Protein AF-C4KAV2-F1 (afdb_monomer)

pLDDT: mean 84.42, std 12.77, range [49.34, 97.12]

Nearest PDB structures (foldseek):
  6jqy-assembly1_A  TM=9.231E-01  e=1.280E-03  Mycobacterium tuberculosis CDC1551
  3hs2-assembly4_H  TM=7.425E-01  e=5.715E-03  Punavirus P1
  4zm2-assembly1_B  TM=7.558E-01  e=8.595E-03  Punavirus P1
  3k33-assembly1_C-2  TM=6.780E-01  e=1.697E-02  Punavirus P1
  2odk-assembly2_D  TM=7.435E-01  e=3.350E-02  Nitrosomonas europaea

Structure (mmCIF, N/CA/C/O backbone):
data_AF-C4KAV2-F1
#
_entry.id   AF-C4KAV2-F1
#
loop_
_atom_site.group_PDB
_atom_site.id
_atom_site.type_symbol
_atom_site.label_atom_id
_atom_site.label_alt_id
_atom_site.label_comp_id
_atom_site.label_asym_id
_atom_site.label_entity_id
_atom_site.label_seq_id
_atom_site.pdbx_PDB_ins_code
_atom_site.Cartn_x
_atom_site.Cartn_y
_atom_site.Cartn_z
_atom_site.occupancy
_atom_site.B_iso_or_equiv
_atom_site.auth_seq_id
_atom_site.auth_comp_id
_atom_site.auth_asym_id
_atom_site.auth_atom_id
_atom_site.pdbx_PDB_model_num
ATOM 1 N N . MET A 1 1 ? -13.419 -3.986 2.937 1.00 60.72 1 MET A N 1
ATOM 2 C CA . MET A 1 1 ? -12.573 -2.876 3.423 1.00 60.72 1 MET A CA 1
ATOM 3 C C . MET A 1 1 ? -13.150 -2.429 4.750 1.00 60.72 1 MET A C 1
ATOM 5 O O . MET A 1 1 ? -14.290 -1.981 4.764 1.00 60.72 1 MET A O 1
ATOM 9 N N . HIS A 1 2 ? -12.428 -2.648 5.847 1.00 82.56 2 HIS A N 1
ATOM 10 C CA . HIS A 1 2 ? -12.887 -2.297 7.189 1.00 82.56 2 HIS A CA 1
ATOM 11 C C . HIS A 1 2 ? -12.260 -0.960 7.604 1.00 82.56 2 HIS A C 1
ATOM 13 O O . HIS A 1 2 ? -11.058 -0.762 7.428 1.00 82.56 2 HIS A O 1
ATOM 19 N N . THR A 1 3 ? -13.069 -0.022 8.094 1.00 92.00 3 THR A N 1
ATOM 20 C CA . THR A 1 3 ? -12.624 1.321 8.497 1.00 92.00 3 THR A CA 1
ATOM 21 C C . THR A 1 3 ? -12.891 1.543 9.973 1.00 92.00 3 THR A C 1
ATOM 23 O O . THR A 1 3 ? -13.995 1.264 10.433 1.00 92.00 3 THR A O 1
ATOM 26 N N . ILE A 1 4 ? -11.915 2.087 10.694 1.00 94.00 4 ILE A N 1
ATOM 27 C CA . ILE A 1 4 ? -11.979 2.234 12.155 1.00 94.00 4 ILE A CA 1
ATOM 28 C C . ILE A 1 4 ? -11.373 3.582 12.547 1.00 94.00 4 ILE A C 1
ATOM 30 O O . ILE A 1 4 ? -10.448 4.069 11.895 1.00 94.00 4 ILE A O 1
ATOM 34 N N . SER A 1 5 ? -11.870 4.204 13.615 1.00 96.12 5 SER A N 1
ATOM 35 C CA . SER A 1 5 ? -11.279 5.450 14.107 1.00 96.12 5 SER A CA 1
ATOM 36 C C . SER A 1 5 ? -9.893 5.241 14.735 1.00 96.12 5 SER A C 1
ATOM 38 O O . SER A 1 5 ? -9.596 4.206 15.328 1.00 96.12 5 SER A O 1
ATOM 40 N N . ALA A 1 6 ? -9.040 6.264 14.701 1.00 94.44 6 ALA A N 1
ATOM 41 C CA . ALA A 1 6 ? -7.736 6.234 15.366 1.00 94.44 6 ALA A CA 1
ATOM 42 C C . ALA A 1 6 ? -7.850 5.923 16.873 1.00 94.44 6 ALA A C 1
ATOM 44 O O . ALA A 1 6 ? -7.001 5.235 17.439 1.00 94.44 6 ALA A O 1
ATOM 45 N N . ALA A 1 7 ? -8.929 6.381 17.516 1.00 94.88 7 ALA A N 1
ATOM 46 C CA . ALA A 1 7 ? -9.192 6.112 18.926 1.00 94.88 7 ALA A CA 1
ATOM 47 C C . ALA A 1 7 ? -9.519 4.632 19.189 1.00 94.88 7 ALA A C 1
ATOM 49 O O . ALA A 1 7 ? -9.037 4.063 20.166 1.00 94.88 7 ALA A O 1
ATOM 50 N N . GLU A 1 8 ? -10.316 3.996 18.327 1.00 93.12 8 GLU A N 1
ATOM 51 C CA . GLU A 1 8 ? -10.600 2.559 18.423 1.00 93.12 8 GLU A CA 1
ATOM 52 C C . GLU A 1 8 ? -9.361 1.720 18.113 1.00 93.12 8 GLU A C 1
ATOM 54 O O . GLU A 1 8 ? -9.077 0.771 18.843 1.00 93.12 8 G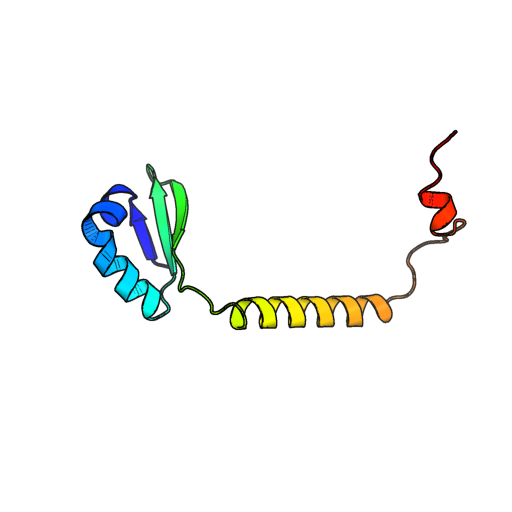LU A O 1
ATOM 59 N N . ALA A 1 9 ? -8.574 2.123 17.111 1.00 93.12 9 ALA A N 1
AT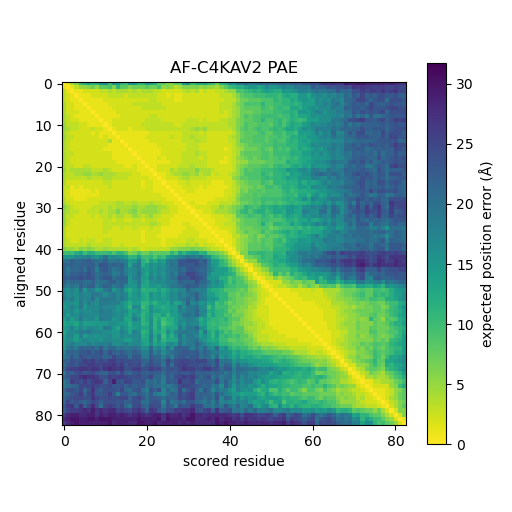OM 60 C CA . ALA A 1 9 ? -7.331 1.444 16.755 1.00 93.12 9 ALA A CA 1
ATOM 61 C C . ALA A 1 9 ? -6.360 1.395 17.931 1.00 93.12 9 ALA A C 1
ATOM 63 O O . ALA A 1 9 ? -5.790 0.344 18.207 1.00 93.12 9 ALA A O 1
ATOM 64 N N . ASN A 1 10 ? -6.230 2.496 18.672 1.00 94.38 10 ASN A N 1
ATOM 65 C CA . ASN A 1 10 ? -5.374 2.542 19.851 1.00 94.38 10 ASN A CA 1
ATOM 66 C C . ASN A 1 10 ? -5.914 1.676 21.005 1.00 94.38 10 ASN A C 1
ATOM 68 O O . ASN A 1 10 ? -5.147 1.012 21.695 1.00 94.38 10 ASN A O 1
ATOM 72 N N . ARG A 1 11 ? -7.241 1.638 21.206 1.00 96.06 11 ARG A N 1
ATOM 73 C CA . ARG A 1 11 ? -7.867 0.841 22.278 1.00 96.06 11 ARG A CA 1
ATOM 74 C C . ARG A 1 11 ? -7.809 -0.667 22.034 1.00 96.06 11 ARG A C 1
ATOM 76 O O . ARG A 1 11 ? -7.755 -1.428 22.993 1.00 96.06 11 ARG A O 1
ATOM 83 N N . GLN A 1 12 ? -7.855 -1.104 20.777 1.00 94.44 12 GLN A N 1
ATOM 84 C CA . GLN A 1 12 ? -7.955 -2.522 20.409 1.00 94.44 12 GLN A CA 1
ATOM 85 C C . GLN A 1 12 ? -6.784 -2.998 19.541 1.00 94.44 12 GLN A C 1
ATOM 87 O O . GLN A 1 12 ? -6.911 -3.986 18.814 1.00 94.44 12 GLN A O 1
ATOM 92 N N . PHE A 1 13 ? -5.629 -2.336 19.646 1.00 94.00 13 PHE A N 1
ATOM 93 C CA . PHE A 1 13 ? -4.502 -2.522 18.732 1.00 94.00 13 PHE A CA 1
ATOM 94 C C . PHE A 1 13 ? -4.065 -3.986 18.587 1.00 94.00 13 PHE A C 1
ATOM 96 O O . PHE A 1 13 ? -3.952 -4.497 17.477 1.00 94.00 13 PHE A O 1
ATOM 103 N N . SER A 1 14 ? -3.909 -4.717 19.694 1.00 94.62 14 SER A N 1
ATOM 104 C CA . SER A 1 14 ? -3.499 -6.129 19.648 1.00 94.62 14 SER A CA 1
ATOM 105 C C . SER A 1 14 ? -4.533 -7.045 18.985 1.00 94.62 14 SER A C 1
ATOM 107 O O . SER A 1 14 ? -4.163 -8.045 18.375 1.00 94.62 14 SER A O 1
ATOM 109 N N . SER A 1 15 ? -5.828 -6.736 19.106 1.00 93.75 15 SER A N 1
ATOM 110 C CA . SER A 1 15 ? -6.881 -7.501 18.426 1.00 93.75 15 SER A CA 1
ATOM 111 C C . SER A 1 15 ? -6.897 -7.203 16.933 1.00 93.75 15 SER A C 1
ATOM 113 O O . SER A 1 15 ? -7.032 -8.118 16.126 1.00 93.75 15 SER A O 1
ATOM 115 N N . LEU A 1 16 ? -6.693 -5.933 16.584 1.00 93.94 16 LEU A N 1
ATOM 116 C CA . LEU A 1 16 ? -6.589 -5.469 15.210 1.00 93.94 16 LEU A CA 1
ATOM 117 C C . LEU A 1 16 ? -5.415 -6.147 14.496 1.00 93.94 16 LEU A C 1
ATOM 119 O O . LEU A 1 16 ? -5.584 -6.677 13.404 1.00 93.94 16 LEU A O 1
ATOM 123 N N . LEU A 1 17 ? -4.247 -6.239 15.141 1.00 93.50 17 LEU A N 1
ATOM 124 C CA . LEU A 1 17 ? -3.097 -6.947 14.571 1.00 93.50 17 LEU A CA 1
ATOM 125 C C . LEU A 1 17 ? -3.360 -8.440 14.331 1.00 93.50 17 LEU A C 1
ATOM 127 O O . LEU A 1 17 ? -2.855 -8.984 13.353 1.00 93.50 17 LEU A O 1
ATOM 131 N N . ARG A 1 18 ? -4.172 -9.106 15.166 1.00 93.06 18 ARG A N 1
ATOM 132 C CA . ARG A 1 18 ? -4.570 -10.505 14.918 1.00 93.06 18 ARG A CA 1
ATOM 133 C C . ARG A 1 18 ? -5.433 -10.635 13.663 1.00 93.06 18 ARG A C 1
ATOM 135 O O . ARG A 1 18 ? -5.189 -11.532 12.865 1.00 93.06 18 ARG A O 1
ATOM 142 N N . GLN A 1 19 ? -6.385 -9.730 13.460 1.00 90.38 19 GLN A N 1
ATOM 143 C CA . GLN A 1 19 ? -7.209 -9.700 12.243 1.00 90.38 19 GLN A CA 1
ATOM 144 C C . GLN A 1 19 ? -6.354 -9.418 11.004 1.00 90.38 19 GLN A C 1
ATOM 146 O O . GLN A 1 19 ? -6.423 -10.130 10.006 1.00 90.38 19 GLN A O 1
ATOM 151 N N . VAL A 1 20 ? -5.454 -8.441 11.108 1.00 91.94 20 VAL A N 1
ATOM 152 C CA . VAL A 1 20 ? -4.504 -8.111 10.045 1.00 91.94 20 VAL A CA 1
ATOM 153 C C . VAL A 1 20 ? -3.588 -9.294 9.726 1.00 91.94 20 VAL A C 1
ATOM 155 O O . VAL A 1 20 ? -3.366 -9.596 8.562 1.00 91.94 20 VAL A O 1
ATOM 158 N N . SER A 1 21 ? -3.111 -10.046 10.722 1.00 87.25 21 SER A N 1
ATOM 159 C CA . SER A 1 21 ? -2.309 -11.252 10.461 1.00 87.25 21 SER A CA 1
ATOM 160 C C . SER A 1 21 ? -3.074 -12.370 9.741 1.00 87.25 21 SER A C 1
ATOM 162 O O . SER A 1 21 ? -2.450 -13.236 9.142 1.00 87.25 21 SER A O 1
ATOM 164 N N . GLN A 1 22 ? -4.411 -12.345 9.759 1.00 88.94 22 GLN A N 1
ATOM 165 C CA . GLN A 1 22 ? -5.261 -13.291 9.026 1.00 88.94 22 GLN A CA 1
ATOM 166 C C . GLN A 1 22 ? -5.516 -12.859 7.572 1.00 88.94 22 GLN A C 1
ATOM 168 O O . GLN A 1 22 ? -6.259 -13.529 6.859 1.00 88.94 22 GLN A O 1
ATOM 173 N N 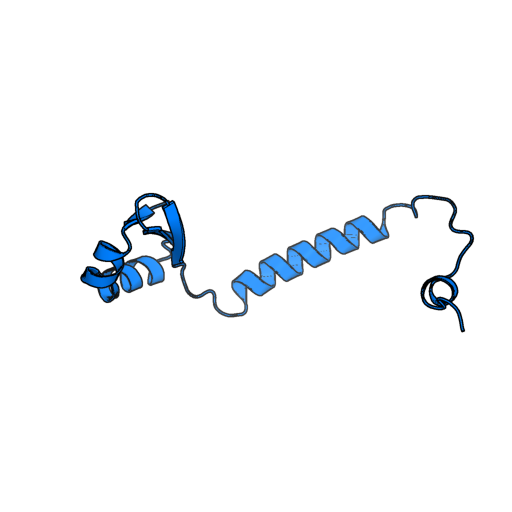. GLY A 1 23 ? -4.908 -11.757 7.121 1.00 85.81 23 GLY A N 1
ATOM 174 C CA . GLY A 1 23 ? -5.043 -11.253 5.755 1.00 85.81 23 GLY A CA 1
ATOM 175 C C . GLY A 1 23 ? -5.904 -9.995 5.630 1.00 85.81 23 GLY A C 1
ATOM 176 O O . GLY A 1 23 ? -6.055 -9.467 4.528 1.00 85.81 23 GLY A O 1
ATOM 177 N N . GLU A 1 24 ? -6.475 -9.484 6.724 1.00 86.62 24 GLU A N 1
ATOM 178 C CA . GLU A 1 24 ? -7.355 -8.320 6.652 1.00 86.62 24 GLU A CA 1
ATOM 179 C C . GLU A 1 24 ? -6.576 -7.010 6.460 1.00 86.62 24 GLU A C 1
ATOM 181 O O . GLU A 1 24 ? -5.523 -6.784 7.052 1.00 86.62 24 GLU A O 1
ATOM 186 N N . THR A 1 25 ? -7.120 -6.112 5.635 1.00 90.38 25 THR A N 1
ATOM 187 C CA . THR A 1 25 ? -6.602 -4.751 5.455 1.00 90.38 25 THR A CA 1
ATOM 188 C C . THR A 1 25 ? -7.599 -3.740 6.002 1.00 90.38 25 THR A C 1
ATOM 190 O O . THR A 1 25 ? -8.766 -3.708 5.594 1.00 90.38 25 THR A O 1
ATOM 193 N N . ILE A 1 26 ? -7.117 -2.897 6.911 1.00 92.75 26 ILE A N 1
ATOM 194 C CA . ILE A 1 26 ? -7.929 -2.000 7.726 1.00 92.75 26 ILE A CA 1
ATOM 195 C C . ILE A 1 26 ? -7.483 -0.555 7.504 1.00 92.75 26 ILE A C 1
ATOM 197 O O . ILE A 1 26 ? -6.304 -0.229 7.624 1.00 92.75 26 ILE A O 1
ATOM 201 N N . THR A 1 27 ? -8.428 0.336 7.219 1.00 95.00 27 THR A N 1
ATOM 202 C CA . THR A 1 27 ? -8.169 1.770 7.059 1.00 95.00 27 THR A CA 1
ATOM 203 C C . THR A 1 27 ? -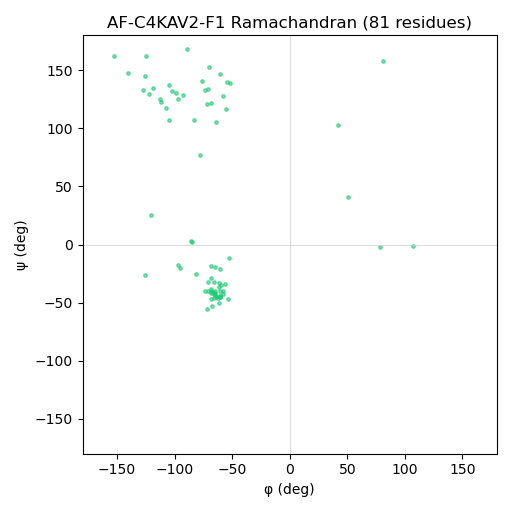8.479 2.510 8.356 1.00 95.00 27 THR A C 1
ATOM 205 O O . THR A 1 27 ? -9.585 2.442 8.889 1.00 95.00 27 THR A O 1
ATOM 208 N N . VAL A 1 28 ? -7.505 3.262 8.856 1.00 95.62 28 VAL A N 1
ATOM 209 C CA . VAL A 1 28 ? -7.645 4.079 10.061 1.00 95.62 28 VAL A CA 1
ATOM 210 C C . VAL A 1 28 ? -8.081 5.486 9.671 1.00 95.62 28 VAL A C 1
ATOM 212 O O . VAL A 1 28 ? -7.462 6.130 8.819 1.00 95.62 28 VAL A O 1
ATOM 215 N N . LEU A 1 29 ? -9.141 5.968 10.315 1.00 97.12 29 LEU A N 1
ATOM 216 C CA . LEU A 1 29 ? -9.703 7.298 10.125 1.00 97.12 29 LEU A CA 1
ATOM 217 C C . LEU A 1 29 ? -9.342 8.222 11.297 1.00 97.12 29 LEU A C 1
ATOM 219 O O . LEU A 1 29 ? -9.488 7.850 12.460 1.00 97.12 29 LEU A O 1
ATOM 223 N N . SER A 1 30 ? -8.972 9.466 11.012 1.00 94.75 30 SER A N 1
ATOM 224 C CA . SER A 1 30 ? -8.928 10.558 11.990 1.00 94.75 30 SER A CA 1
ATOM 225 C C . SER A 1 30 ? -10.018 11.559 11.646 1.00 94.75 30 SER A C 1
ATOM 227 O O . SER A 1 30 ? -10.050 12.068 10.527 1.00 94.75 30 SER A O 1
ATOM 229 N N . HIS A 1 31 ? -10.933 11.828 12.580 1.00 93.00 31 HIS A N 1
ATOM 230 C CA . HIS A 1 31 ? -12.051 12.758 12.361 1.00 93.00 31 HIS A CA 1
ATOM 231 C C . HIS A 1 31 ? -12.830 12.463 11.057 1.00 93.00 31 HIS A C 1
ATOM 233 O O . HIS A 1 31 ? -13.157 13.366 10.291 1.00 93.00 31 HIS A O 1
ATOM 239 N N . GLY A 1 32 ? -13.059 11.176 10.765 1.00 92.06 32 GLY A N 1
ATOM 240 C CA . GLY A 1 32 ? -13.754 10.713 9.555 1.00 92.06 32 GLY A CA 1
ATOM 241 C C . GLY A 1 32 ? -12.915 10.709 8.270 1.00 92.06 32 GLY A C 1
ATOM 242 O O . GLY A 1 32 ? -13.409 10.275 7.234 1.00 92.06 32 GLY A O 1
ATOM 243 N N . ARG A 1 33 ? -11.652 11.149 8.311 1.00 94.88 33 ARG A N 1
ATOM 244 C CA . ARG A 1 33 ? -10.753 11.174 7.148 1.00 94.88 33 ARG A CA 1
ATOM 245 C C . ARG A 1 33 ? -9.755 10.017 7.198 1.00 94.88 33 ARG A C 1
ATOM 247 O O . ARG A 1 33 ? -9.128 9.840 8.242 1.00 94.88 33 ARG A O 1
ATOM 254 N N . PRO A 1 34 ? -9.556 9.258 6.110 1.00 95.62 34 PRO A N 1
ATOM 255 C CA . PRO A 1 34 ? -8.509 8.241 6.041 1.00 95.62 34 PRO A CA 1
ATOM 256 C C . PRO A 1 34 ? -7.122 8.840 6.280 1.00 95.62 34 PRO A C 1
ATOM 258 O O . PRO A 1 34 ? -6.755 9.814 5.629 1.00 95.62 34 PRO A O 1
ATOM 261 N N . VAL A 1 35 ? -6.362 8.262 7.214 1.00 95.75 35 VAL A N 1
ATOM 262 C CA . VAL A 1 35 ? -5.002 8.722 7.559 1.00 95.75 35 VAL A CA 1
ATOM 263 C C . VAL A 1 35 ? -3.946 7.629 7.472 1.00 95.75 35 VAL A C 1
ATOM 265 O O . VAL A 1 35 ? -2.779 7.935 7.256 1.00 95.75 35 VAL A O 1
ATOM 268 N N . ALA A 1 36 ? -4.329 6.363 7.630 1.00 93.38 36 ALA A N 1
ATOM 269 C CA . ALA A 1 36 ? -3.405 5.242 7.536 1.00 93.38 36 ALA A CA 1
ATOM 270 C C . ALA A 1 36 ? -4.131 3.974 7.085 1.00 93.38 36 ALA A C 1
ATOM 272 O O . ALA A 1 36 ? -5.354 3.872 7.182 1.00 93.38 36 ALA A O 1
ATOM 273 N N . THR A 1 37 ? -3.363 2.997 6.614 1.00 92.75 37 THR A N 1
ATOM 274 C CA . THR A 1 37 ? -3.843 1.638 6.359 1.00 92.75 37 THR A CA 1
ATOM 275 C C . THR A 1 37 ? -2.915 0.666 7.068 1.00 92.75 37 THR A C 1
ATOM 277 O O . THR A 1 37 ? -1.697 0.802 6.980 1.00 92.75 37 THR A O 1
ATOM 280 N N . ILE A 1 38 ? -3.498 -0.286 7.789 1.00 91.81 38 ILE A N 1
ATOM 281 C CA . ILE A 1 38 ? -2.796 -1.396 8.423 1.00 91.81 38 ILE A CA 1
ATOM 282 C C . ILE A 1 38 ? -3.144 -2.635 7.604 1.00 91.81 38 ILE A C 1
ATOM 284 O O . ILE A 1 38 ? -4.313 -3.000 7.484 1.00 91.81 38 ILE A O 1
ATOM 288 N N . SER A 1 39 ? -2.134 -3.241 7.000 1.00 89.94 39 SER A N 1
ATOM 289 C CA . SER A 1 39 ? -2.259 -4.429 6.161 1.00 89.94 39 SER A CA 1
ATOM 290 C C . SER A 1 39 ? -1.339 -5.525 6.688 1.00 89.94 39 SER A C 1
ATOM 292 O O . SER A 1 39 ? -0.415 -5.217 7.453 1.00 89.94 39 SER A O 1
ATOM 294 N N . PRO A 1 40 ? -1.565 -6.793 6.300 1.00 89.62 40 PRO A N 1
ATOM 295 C CA . PRO A 1 40 ? -0.674 -7.876 6.680 1.00 89.62 40 PRO A CA 1
ATOM 296 C C . PRO A 1 40 ? 0.744 -7.505 6.262 1.00 89.62 40 PRO A C 1
ATOM 298 O O . PRO A 1 40 ? 0.946 -6.916 5.194 1.00 89.62 40 PRO A O 1
ATOM 301 N N . ALA A 1 41 ? 1.720 -7.815 7.113 1.00 83.38 41 ALA A N 1
ATOM 302 C CA . ALA A 1 41 ? 3.111 -7.674 6.729 1.00 83.38 41 ALA A CA 1
ATOM 303 C C . ALA A 1 41 ? 3.356 -8.658 5.589 1.00 83.38 41 ALA A C 1
ATOM 305 O O . ALA A 1 41 ? 3.390 -9.868 5.797 1.00 83.38 41 ALA A O 1
ATOM 306 N N . THR A 1 42 ? 3.459 -8.140 4.375 1.00 69.31 42 THR A N 1
ATOM 307 C CA . THR A 1 42 ? 3.839 -8.959 3.242 1.00 69.31 42 THR A CA 1
ATOM 308 C C . THR A 1 42 ? 5.294 -9.349 3.454 1.00 69.31 42 THR A C 1
ATOM 310 O O . THR A 1 42 ? 6.148 -8.469 3.608 1.00 69.31 42 THR A O 1
ATOM 313 N N . GLU A 1 43 ? 5.592 -10.649 3.510 1.00 60.38 43 GLU A N 1
ATOM 314 C CA . GLU A 1 43 ? 6.982 -11.092 3.457 1.00 60.38 43 GLU A CA 1
ATOM 315 C C . GLU A 1 43 ? 7.619 -10.430 2.232 1.00 60.38 43 GLU A C 1
ATOM 317 O O . GLU A 1 43 ? 6.973 -10.317 1.188 1.00 60.38 43 GLU A O 1
ATOM 322 N N . ALA A 1 44 ? 8.860 -9.948 2.348 1.00 53.03 44 ALA A N 1
ATOM 323 C CA . ALA A 1 44 ? 9.521 -9.123 1.328 1.00 53.03 44 ALA A CA 1
ATOM 324 C C . ALA A 1 44 ? 9.515 -9.733 -0.099 1.00 53.03 44 ALA A C 1
ATOM 326 O O . ALA A 1 44 ? 9.813 -9.043 -1.074 1.00 53.03 44 ALA A O 1
ATOM 327 N N . GLY A 1 45 ? 9.136 -11.008 -0.230 1.00 50.88 45 GLY A N 1
ATOM 328 C CA . GLY A 1 45 ? 8.803 -11.678 -1.475 1.00 50.88 45 GLY A CA 1
ATOM 329 C C . GLY A 1 45 ? 7.475 -11.249 -2.110 1.00 50.88 45 GLY A C 1
ATOM 330 O O . GLY A 1 45 ? 7.492 -10.881 -3.274 1.00 50.88 45 GLY A O 1
ATOM 331 N N . GLU A 1 46 ? 6.323 -11.299 -1.449 1.00 53.84 46 GLU A N 1
ATOM 332 C CA . GLU A 1 46 ? 5.016 -11.310 -2.145 1.00 53.84 46 GLU A CA 1
ATOM 333 C C . GLU A 1 46 ? 4.665 -9.979 -2.851 1.00 53.84 46 GLU A C 1
ATOM 335 O O . GLU A 1 46 ? 4.370 -9.980 -4.047 1.00 53.84 46 GLU A O 1
ATOM 340 N N . SER A 1 47 ? 4.827 -8.815 -2.202 1.00 56.19 47 SER A N 1
ATOM 341 C CA . SER A 1 47 ? 4.677 -7.509 -2.884 1.00 56.19 47 SER A CA 1
ATOM 342 C C . SER A 1 47 ? 5.794 -7.253 -3.902 1.00 56.19 47 SER A C 1
ATOM 344 O O . SER A 1 47 ? 5.611 -6.531 -4.888 1.00 56.19 47 SER A O 1
ATOM 346 N N . GLY A 1 48 ? 6.972 -7.833 -3.656 1.00 59.78 48 GLY A N 1
ATOM 347 C CA . GLY A 1 48 ? 8.116 -7.784 -4.557 1.00 59.78 48 GLY A CA 1
ATOM 348 C C . GLY A 1 48 ? 7.858 -8.557 -5.848 1.00 59.78 48 GLY A C 1
ATOM 349 O O . GLY A 1 48 ? 8.186 -8.053 -6.919 1.00 59.78 48 GLY A O 1
ATOM 350 N N . HIS A 1 49 ? 7.215 -9.724 -5.766 1.00 61.38 49 HIS A N 1
ATOM 351 C CA . HIS A 1 49 ? 6.864 -10.563 -6.910 1.00 61.38 49 HIS A CA 1
ATOM 352 C C . HIS A 1 49 ? 5.840 -9.869 -7.803 1.00 61.38 49 HIS A C 1
ATOM 354 O O . HIS A 1 49 ? 6.054 -9.799 -9.013 1.00 61.38 49 HIS A O 1
ATOM 360 N N . ASP A 1 50 ? 4.787 -9.276 -7.240 1.00 73.06 50 ASP A N 1
ATOM 361 C CA . ASP A 1 50 ? 3.802 -8.535 -8.036 1.00 73.06 50 ASP A CA 1
ATOM 362 C C . ASP A 1 50 ? 4.408 -7.295 -8.693 1.00 73.06 50 ASP A C 1
ATOM 364 O O . ASP A 1 50 ? 4.195 -7.045 -9.883 1.00 73.06 50 ASP A O 1
ATOM 368 N N . ARG A 1 51 ? 5.253 -6.552 -7.970 1.00 78.88 51 ARG A N 1
ATOM 369 C CA . ARG A 1 51 ? 5.968 -5.399 -8.530 1.00 78.88 51 ARG A CA 1
ATOM 370 C C . ARG A 1 51 ? 6.971 -5.808 -9.609 1.00 78.88 51 ARG A C 1
ATOM 372 O O . ARG A 1 51 ? 7.065 -5.137 -10.639 1.00 78.88 51 ARG A O 1
ATOM 379 N N . ALA A 1 52 ? 7.716 -6.888 -9.396 1.00 82.06 52 ALA A N 1
ATOM 380 C CA . ALA A 1 52 ? 8.678 -7.417 -10.357 1.00 82.06 52 ALA A CA 1
ATOM 381 C C . ALA A 1 52 ? 7.970 -7.916 -11.621 1.00 82.06 52 ALA A C 1
ATOM 383 O O . ALA A 1 52 ? 8.385 -7.568 -12.726 1.00 82.06 52 ALA A O 1
ATOM 384 N N . ASN A 1 53 ? 6.856 -8.634 -11.467 1.00 85.50 53 ASN A N 1
ATOM 385 C CA . ASN A 1 53 ? 6.022 -9.092 -12.574 1.00 85.50 53 ASN A CA 1
ATOM 386 C C . ASN A 1 53 ? 5.392 -7.922 -13.337 1.00 85.50 53 ASN A C 1
ATOM 388 O O . ASN A 1 53 ? 5.439 -7.898 -14.568 1.00 85.50 53 ASN A O 1
ATOM 392 N N . ALA A 1 54 ? 4.854 -6.920 -12.639 1.00 87.44 54 ALA A N 1
ATOM 393 C CA . ALA A 1 54 ? 4.320 -5.713 -13.267 1.00 87.44 54 ALA A CA 1
ATOM 394 C C . ALA A 1 54 ? 5.406 -4.962 -14.054 1.00 87.44 54 ALA A C 1
ATOM 396 O O . ALA A 1 54 ? 5.187 -4.580 -15.205 1.00 87.44 54 ALA A O 1
ATOM 397 N N . ARG A 1 55 ? 6.608 -4.817 -13.476 1.00 90.12 55 ARG A N 1
ATOM 398 C CA . ARG A 1 55 ? 7.763 -4.206 -14.147 1.00 90.12 55 ARG A CA 1
ATOM 399 C C . ARG A 1 55 ? 8.187 -5.002 -15.379 1.00 90.12 55 ARG A C 1
ATOM 401 O O . ARG A 1 55 ? 8.405 -4.405 -16.429 1.00 90.12 55 ARG A O 1
ATOM 408 N N . ALA A 1 56 ? 8.286 -6.324 -15.271 1.00 94.19 56 ALA A N 1
ATOM 409 C CA . ALA A 1 56 ? 8.647 -7.190 -16.389 1.00 94.19 56 ALA A CA 1
ATOM 410 C C . ALA A 1 56 ? 7.630 -7.078 -17.534 1.00 94.19 56 ALA A C 1
ATOM 412 O O . ALA A 1 56 ? 8.024 -6.894 -18.683 1.00 94.19 56 ALA A O 1
ATOM 413 N N . ARG A 1 57 ? 6.326 -7.095 -17.223 1.00 94.56 57 ARG A N 1
ATOM 414 C CA . ARG A 1 57 ? 5.248 -6.897 -18.209 1.00 94.56 57 ARG A CA 1
ATOM 415 C C . ARG A 1 57 ? 5.332 -5.530 -18.889 1.00 94.56 57 ARG A C 1
ATOM 417 O O . ARG A 1 57 ? 5.205 -5.455 -20.110 1.00 94.56 57 ARG A O 1
ATOM 424 N N . LEU A 1 58 ? 5.580 -4.465 -18.123 1.00 94.25 58 LEU A N 1
ATOM 425 C CA . LEU A 1 58 ? 5.737 -3.114 -18.663 1.00 94.25 58 LEU A CA 1
ATOM 426 C C . LEU A 1 58 ? 6.929 -3.027 -19.623 1.00 94.25 58 LEU A C 1
ATOM 428 O O . LEU A 1 58 ? 6.773 -2.557 -20.746 1.00 94.25 58 LEU A O 1
ATOM 432 N N . LEU A 1 59 ? 8.101 -3.512 -19.208 1.00 95.50 59 LEU A N 1
ATOM 433 C CA . LEU A 1 59 ? 9.307 -3.481 -20.039 1.00 95.50 59 LEU A CA 1
ATOM 434 C C . LEU A 1 59 ? 9.160 -4.353 -21.292 1.00 95.50 59 LEU A C 1
ATOM 436 O O . LEU A 1 59 ? 9.556 -3.933 -22.375 1.00 95.50 59 LEU A O 1
ATOM 440 N N . ALA A 1 60 ? 8.538 -5.529 -21.174 1.00 96.00 60 ALA A N 1
ATOM 441 C CA . ALA A 1 60 ? 8.268 -6.395 -22.318 1.00 96.00 60 ALA A CA 1
ATOM 442 C C . ALA A 1 60 ? 7.351 -5.723 -23.349 1.00 96.00 60 ALA A C 1
ATOM 444 O O . ALA A 1 60 ? 7.551 -5.903 -24.548 1.00 96.00 60 ALA A O 1
ATOM 445 N N . ARG A 1 61 ? 6.366 -4.935 -22.895 1.00 94.56 61 ARG A N 1
ATOM 446 C CA . ARG A 1 61 ? 5.535 -4.113 -23.780 1.00 94.56 61 ARG A CA 1
ATOM 447 C C . ARG A 1 61 ? 6.358 -2.998 -24.424 1.00 94.56 61 ARG A C 1
ATOM 449 O O . ARG A 1 61 ? 6.370 -2.905 -25.641 1.00 94.56 61 ARG A O 1
ATOM 456 N N . LEU A 1 62 ? 7.065 -2.191 -23.631 1.00 92.56 62 LEU A N 1
ATOM 457 C CA . LEU A 1 62 ? 7.829 -1.041 -24.133 1.00 92.56 62 LEU A CA 1
ATOM 458 C C . LEU A 1 62 ? 8.905 -1.434 -25.151 1.00 92.56 62 LEU A C 1
ATOM 460 O O . LEU A 1 62 ? 9.115 -0.704 -26.108 1.00 92.56 62 LEU A O 1
ATOM 464 N N . ASN A 1 63 ? 9.534 -2.600 -24.992 1.00 90.56 63 ASN A N 1
ATOM 465 C CA . ASN A 1 63 ? 10.513 -3.109 -25.956 1.00 90.56 63 ASN A CA 1
ATOM 466 C C . ASN A 1 63 ? 9.901 -3.500 -27.313 1.00 90.56 63 ASN A C 1
ATOM 468 O O . ASN A 1 6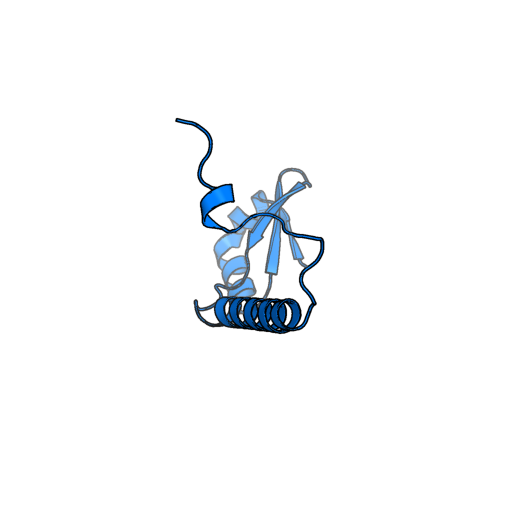3 ? 10.640 -3.654 -28.280 1.00 90.56 63 ASN A O 1
ATOM 472 N N . ARG A 1 64 ? 8.582 -3.715 -27.384 1.00 91.88 64 ARG A N 1
ATOM 473 C CA . ARG A 1 64 ? 7.866 -4.033 -28.632 1.00 91.88 64 ARG A CA 1
ATOM 474 C C . ARG A 1 64 ? 7.248 -2.805 -29.287 1.00 91.88 64 ARG A C 1
ATOM 476 O O . ARG A 1 64 ? 6.923 -2.864 -30.468 1.00 91.88 64 ARG A O 1
ATOM 483 N N . GLU A 1 65 ? 7.056 -1.730 -28.530 1.00 90.25 65 GLU A N 1
ATOM 484 C CA . GLU A 1 65 ? 6.534 -0.485 -29.075 1.00 90.25 65 GLU A CA 1
ATOM 485 C C . GLU A 1 65 ? 7.622 0.206 -29.910 1.00 90.25 65 GLU A C 1
ATOM 487 O O . GLU A 1 65 ? 8.763 0.335 -29.449 1.00 90.25 65 GLU A O 1
ATOM 492 N N . PRO A 1 66 ? 7.305 0.669 -31.130 1.00 84.94 66 PRO A N 1
ATOM 493 C CA . PRO A 1 66 ? 8.240 1.461 -31.908 1.00 84.94 66 PRO A CA 1
ATOM 494 C C . PRO A 1 66 ? 8.585 2.748 -31.154 1.00 84.94 66 PRO A C 1
ATOM 496 O O . PRO A 1 66 ? 7.763 3.329 -30.440 1.00 84.94 66 PRO A O 1
ATOM 499 N N . ALA A 1 67 ? 9.825 3.204 -31.316 1.00 80.56 67 ALA A N 1
ATOM 500 C CA . ALA A 1 67 ? 10.264 4.465 -30.745 1.00 80.56 67 ALA A CA 1
ATOM 501 C C . ALA A 1 67 ? 9.336 5.599 -31.211 1.00 80.56 67 ALA A C 1
ATOM 503 O O . ALA A 1 67 ? 9.252 5.893 -32.399 1.00 80.56 67 ALA A O 1
ATOM 504 N N . ALA A 1 68 ? 8.630 6.225 -30.268 1.00 78.31 68 ALA A N 1
ATOM 505 C CA . ALA A 1 68 ? 7.798 7.378 -30.577 1.00 78.31 68 ALA A CA 1
ATOM 506 C C . ALA A 1 68 ? 8.669 8.607 -30.895 1.00 78.31 68 ALA A C 1
ATOM 508 O O . ALA A 1 68 ? 9.595 8.916 -30.129 1.00 78.31 68 ALA A O 1
ATOM 509 N N . GLY A 1 69 ? 8.304 9.300 -31.980 1.00 77.00 69 GLY A N 1
ATOM 510 C CA . GLY A 1 69 ? 8.898 10.554 -32.451 1.00 77.00 69 GLY A CA 1
ATOM 511 C C . GLY A 1 69 ? 10.196 10.388 -33.248 1.00 77.00 69 GLY A C 1
ATOM 512 O O . GLY A 1 69 ? 10.911 9.398 -33.101 1.00 77.00 69 GLY A O 1
ATOM 513 N N . GLU A 1 70 ? 10.521 11.390 -34.066 1.00 75.19 70 GLU A N 1
ATOM 514 C CA . GLU A 1 70 ? 11.879 11.556 -34.587 1.00 75.19 70 GLU A CA 1
ATOM 515 C C . GLU A 1 70 ? 12.787 12.020 -33.446 1.00 75.19 70 GLU A C 1
ATOM 517 O O . GLU A 1 70 ? 12.542 13.043 -32.805 1.00 75.19 70 GLU A O 1
ATOM 522 N N . ARG A 1 71 ? 13.828 11.236 -33.162 1.00 77.12 71 ARG A N 1
ATOM 523 C CA . ARG A 1 71 ? 14.864 11.597 -32.193 1.00 77.12 71 ARG A CA 1
ATOM 524 C C . ARG A 1 71 ? 16.093 12.002 -32.982 1.00 77.12 71 ARG A C 1
ATOM 526 O O . ARG A 1 71 ? 16.747 11.152 -33.574 1.00 77.12 71 ARG A O 1
ATOM 533 N N . SER A 1 72 ? 16.377 13.297 -32.998 1.00 81.62 72 SER A N 1
ATOM 534 C CA . SER A 1 72 ? 17.596 13.858 -33.587 1.00 81.62 72 SER A CA 1
ATOM 535 C C . SER A 1 72 ? 18.783 13.850 -32.621 1.00 81.62 72 SER A C 1
ATOM 537 O O . SER A 1 72 ? 19.841 14.352 -32.978 1.00 81.62 72 SER A O 1
ATOM 539 N N . TRP A 1 73 ? 18.595 13.318 -31.410 1.00 81.12 73 TRP A N 1
ATOM 540 C CA . TRP A 1 73 ? 19.569 13.348 -30.327 1.00 81.12 73 TRP A CA 1
ATOM 541 C C . TRP A 1 73 ? 19.860 11.947 -29.787 1.00 81.12 73 TRP A C 1
ATOM 543 O O . TRP A 1 73 ? 18.972 11.088 -29.708 1.00 81.12 73 TRP A O 1
ATOM 553 N N . ASN A 1 74 ? 21.109 11.721 -29.391 1.00 78.94 74 ASN A N 1
ATOM 554 C CA . ASN A 1 74 ? 21.521 10.554 -28.622 1.00 78.94 74 ASN A CA 1
ATOM 555 C C . ASN A 1 74 ? 21.404 10.827 -27.107 1.00 78.94 74 ASN A C 1
ATOM 557 O O . ASN A 1 74 ? 21.148 11.947 -26.671 1.00 78.94 74 ASN A O 1
ATOM 561 N N . ARG A 1 75 ? 21.512 9.777 -26.283 1.00 80.50 75 ARG A N 1
ATOM 562 C CA . ARG A 1 75 ? 21.318 9.892 -24.827 1.00 80.50 75 ARG A CA 1
ATOM 563 C C . ARG A 1 75 ? 22.279 10.900 -24.194 1.00 80.50 75 ARG A C 1
ATOM 565 O O . ARG A 1 75 ? 21.856 11.612 -23.290 1.00 80.50 75 ARG A O 1
ATOM 572 N N . ASP A 1 76 ? 23.529 10.916 -24.636 1.00 80.75 76 ASP A N 1
ATOM 573 C CA . ASP A 1 76 ? 24.597 11.699 -24.018 1.00 80.75 76 ASP A CA 1
ATOM 574 C C . ASP A 1 76 ? 24.379 13.198 -24.290 1.00 80.75 76 ASP A C 1
ATOM 576 O O . ASP A 1 76 ? 24.411 14.004 -23.365 1.00 80.75 76 ASP A O 1
ATOM 580 N N . GLU A 1 77 ? 23.941 13.541 -25.506 1.00 81.31 77 GLU A N 1
ATOM 581 C CA . GLU A 1 77 ? 23.528 14.899 -25.906 1.00 81.31 77 GLU A CA 1
ATOM 582 C C . GLU A 1 77 ? 22.346 15.459 -25.089 1.00 81.31 77 GLU A C 1
ATOM 584 O O . GLU A 1 77 ? 22.146 16.669 -25.038 1.00 81.31 77 GLU A O 1
ATOM 589 N N . LEU A 1 78 ? 21.542 14.604 -24.442 1.00 78.50 78 LEU A N 1
ATOM 590 C CA . LEU A 1 78 ? 20.422 15.037 -23.597 1.00 78.50 78 LEU A CA 1
ATOM 591 C C . LEU A 1 78 ? 20.868 15.449 -22.181 1.00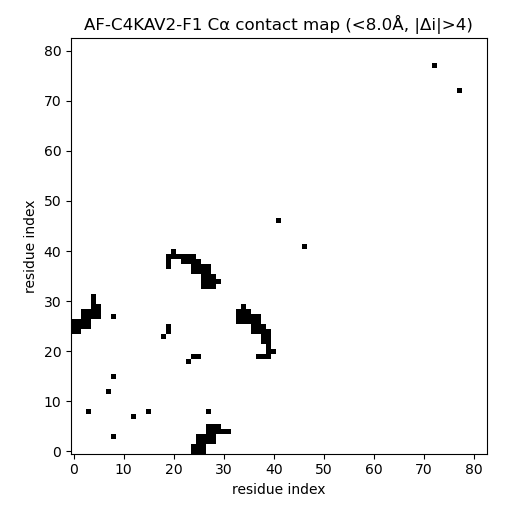 78.50 78 LEU A C 1
ATOM 593 O O . LEU A 1 78 ? 20.157 16.195 -21.501 1.00 78.50 78 LEU A O 1
ATOM 597 N N . TYR A 1 79 ? 22.002 14.920 -21.714 1.00 79.44 79 TYR A N 1
ATOM 598 C CA . TYR A 1 79 ? 22.527 15.172 -20.369 1.00 79.44 79 TYR A CA 1
ATOM 599 C C . TYR A 1 79 ? 23.583 16.276 -20.334 1.00 79.44 79 TYR A C 1
ATOM 601 O O . TYR A 1 79 ? 23.791 16.862 -19.270 1.00 79.44 79 TYR A O 1
ATOM 609 N N . ASP A 1 80 ? 24.158 16.621 -21.482 1.00 70.19 80 ASP A N 1
ATOM 610 C CA . ASP A 1 80 ? 25.022 17.786 -21.635 1.00 70.19 80 ASP A CA 1
ATOM 611 C C . ASP A 1 80 ? 24.172 19.064 -21.718 1.00 70.19 80 ASP A C 1
ATOM 613 O O . ASP A 1 80 ? 23.931 19.631 -22.781 1.00 70.19 80 ASP A O 1
ATOM 617 N N . ARG A 1 81 ? 23.676 19.528 -20.566 1.00 60.38 81 ARG A N 1
ATOM 618 C CA . ARG A 1 81 ? 23.271 20.930 -20.423 1.00 60.38 81 ARG A CA 1
ATOM 619 C C . ARG A 1 81 ? 24.507 21.760 -20.098 1.00 60.38 81 ARG A C 1
ATOM 621 O O . ARG A 1 81 ? 24.994 21.678 -18.976 1.00 60.38 81 ARG A O 1
ATOM 628 N N . ASP A 1 82 ? 24.943 22.529 -21.091 1.00 57.88 82 ASP A N 1
ATOM 629 C CA . ASP A 1 82 ? 25.700 23.785 -21.008 1.00 57.88 82 ASP A CA 1
ATOM 630 C C . ASP A 1 82 ? 26.839 23.853 -19.964 1.00 57.88 8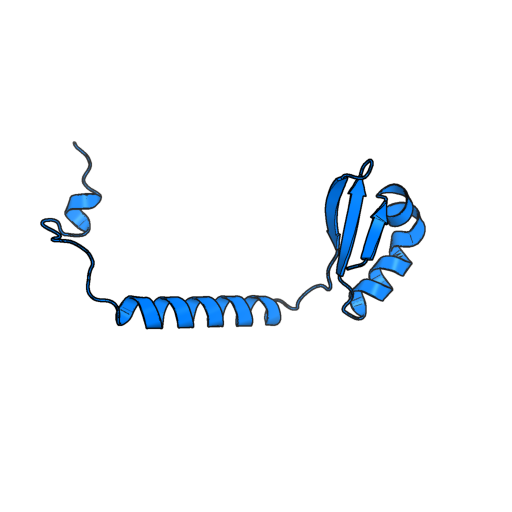2 ASP A C 1
ATOM 632 O O . ASP A 1 82 ? 26.609 24.105 -18.778 1.00 57.88 82 ASP A O 1
ATOM 636 N N . GLN A 1 83 ? 28.084 23.724 -20.444 1.00 49.34 83 GLN A N 1
ATOM 637 C CA . GLN A 1 83 ? 29.225 24.467 -19.883 1.00 49.34 83 GLN A CA 1
ATOM 638 C C . GLN A 1 83 ? 29.288 25.862 -20.504 1.00 49.34 83 GLN A C 1
ATOM 640 O O . GLN A 1 83 ? 29.101 25.953 -21.739 1.00 49.34 83 GLN A O 1
#

Radius of gyration: 22.59 Å; Cα contacts (8 Å, |Δi|>4): 62; chains: 1; bounding box: 43×38×57 Å

Secondary structure (DSSP, 8-state):
-EEEEHHHHHHTHHHHHHHHHTT--EEEEETTEEEEEE-----TTHHHHHHHHHHHHHHHHHTTSPPPS-----HHHHH----

Foldseek 3Di:
DAEDEPVVCVVCVVVVVVVQCVFDKYFYDYPNHTDDIRHRPDDPPPVVVVVVVVVVVVVVVVVPDPDPDDDPDDPVRVVPDDD

Solvent-accessible surface area (backbone atoms only — not comparable to full-atom values): 5118 Å² total; per-residue (Å²): 133,49,74,45,44,52,69,55,48,68,75,41,42,74,61,51,51,55,48,17,70,74,66,38,50,36,37,31,19,54,95,87,38,83,74,49,73,52,57,46,84,64,56,82,57,60,64,45,48,55,52,50,51,52,49,51,54,51,51,60,50,55,76,69,51,76,81,83,72,91,72,94,67,58,77,67,68,71,69,64,73,80,133

Organism: Thauera aminoaromatica (NCBI:txid164330)

Mean predicted aligned error: 11.91 Å

Sequence (83 aa):
MHTISAAEANRQFSSLLRQVSQGETITVLSHGRPVATISPATEAGESGHDRANARARLLARLNREPAAGERSWNRDELYDRDQ

InterPro domains:
  IPR006442 Type II toxin-antitoxin system, antitoxin Phd/YefM [PF02604] (1-38)
  IPR036165 YefM-like superfamily [SSF143120] (1-43)

=== Feature glossary ===
The record interleaves many kinds of information about one protein. Here is each kind framed as the question it answers.

Q: What are the backbone torsion angles?
A: φ (phi) and ψ (psi) are the two rotatable backbone dihedrals per residue: φ is the C(i-1)–N–Cα–C torsion, ψ is the N–Cα–C–N(i+1) torsion, both in degrees on (−180°, 180°]. α-helical residues cluster near (−60°, −45°); β-strand residues near (−120°, +130°). A Ramachandran plot is simply a scatter of (φ, ψ) for every residue.

Q: What is the amino-acid chain?
A: This is the polypeptide sequence — one letter per residue, N-terminus first. Length ranges from a few dozen residues for small domains to over a thousand for large multi-domain proteins.

Q: How mobile is each atom in the crystal?
A: For experimental (PDB) structures, the B-factor (temperature factor) quantifies the positional spread of each atom in the crystal — a combination of thermal vibration and static disorder — in units of Å². High B-factors mark flexible loops or poorly resolved regions; low B-factors mark the rigid, well-ordered core.

Q: Are the domains correctly placed relative to each other?
A: Predicted Aligned Error (PAE) is an AlphaFold confidence matrix: entry (i, j) is the expected error in the position of residue j, in ångströms, when the prediction is superimposed on the true structure at residue i. Low PAE within a block of residues means that block is internally rigid and well-predicted; high PAE between two blocks means their relative placement is uncertain even if each block individually is confident.

Q: How confident is the AlphaFold model at each residue?
A: pLDDT is the predicted lDDT-Cα score: AlphaFold's confidence that the local environment of each residue (all inter-atomic distances within 15 Å) is correctly placed. It is a per-residue number between 0 and 100, with higher meaning more reliable.

Q: What family and function is it annotated with?
A: Functional annotations link the protein to curated databases. InterPro entries identify conserved domains and families by matching the 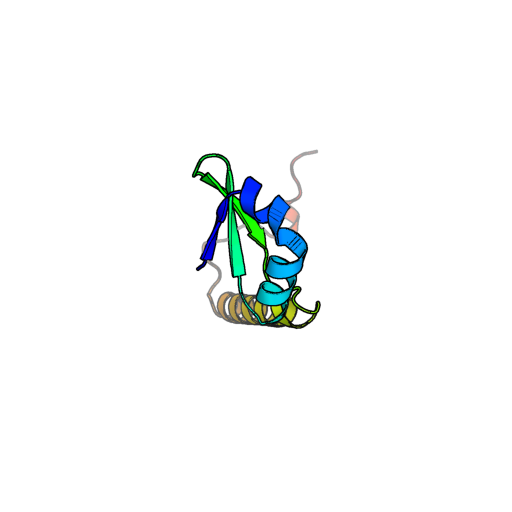sequence against member-database signatures (Pfam, PROSITE, CDD, …). Gene Ontology (GO) terms describe molecular function, biological process, and cellular component in a controlled vocabulary. CATH places the structure in a hierarchical fold classification (Class/Architecture/Topology/Homologous-superfamily). The organism is the source species.

Q: How big and how compact is the whole molecule?
A: Three whole-structure scalars: the radius of gyration (RMS distance of Cα from centroid, in Å), the count of Cα–Cα contacts (pairs closer than 8 Å and separated by more than four residues in sequence — i.e. tertiary, not local, contacts), and the bounding-box dimensions. Together they distinguish compact globular folds from extended fibres or disordered chains.

Q: What known structures does this most resemble?
A: The Foldseek neighbor list gives the closest experimentally determined structures in the PDB, ranked by structural alignment. TM-score near 1 means near-identical fold; near 0.3 means only rough topology match. This i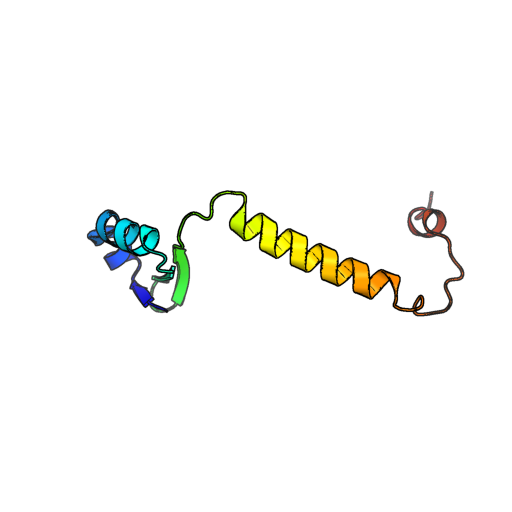s how one finds what a novel AlphaFold prediction most resembles in the solved-structure universe.

Q: Which residues are buried vs exposed?
A: SASA measures how much of the protein is reachable by solvent. It is computed by rolling a water-sized probe over the atomic surface and summing the exposed area (Å²). Per-residue SASA distinguishes core (buried, low SASA) from surface (exposed, high SASA) residues; total SASA is a whole-molecule size measure.

Q: Which residues are in helices, strands, or loops?
A: Eight-state secondary structure (DSSP): H is the canonical α-helix, G the tighter 3₁₀-helix, I the wider π-helix; E/B are β-structure, T and S are turns and bends, and '-' is everything else. DSSP derives these from the pattern of main-chain N–H···O=C hydrogen bonds, not from the sequence.

Q: Where is each backbone atom in 3D?
A: Structure coordinates are given as an mmCIF _atom_site loop: one row per atom with element, residue name, chain id, sequence number, and x/y/z position in Å. Only the four main-chain atoms per residue are included here; side chains are omitted to keep the record compact.

Q: What if only a Cα trace is available?
A: Three-state secondary structure (P-SEA) collapses the eight DSSP classes into helix (a), strand (b), and coil (c). P-SEA assigns these from Cα geometry alone — distances and angles — without requiring backbone oxygens, so it works on any Cα trace.

Q: What do the rendered images show?
A: The six renders are orthographic views along the three Cartesian axes in both directions. Representation (cartoon, sticks, or surface) and color scheme (sequence-rainbow or by-chain) vary across proteins so the training set covers all the common visualization conventions.

Q: What does the local fold look like, residue by residue?
A: Foldseek's 3Di representation compresses backbone geometry into a per-residue letter drawn from a learned twenty-state alphabet. It captures the tertiary interaction pattern around each residue — which residues are packed against it in space, regardless of where they are in sequence.

Q: What do the diagnostic plots show?
A: The contact map is a binary N×N matrix image: pixel (i, j) is dark where Cα_i and Cα_j are within 8 Å and |i−j|>4. Because the |i−j|>4 filter removes local helical contacts, off-diagonal stripes parallel to the main diagonal indicate parallel β-sheets; stripes perpendicular to it indicate antiparallel β-sheets. The Ramachandran plot scatters every residue's (φ, ψ) pair against the sterically allowed regions. The PAE heatmap renders the predicted-aligned-error matrix.